Protein AF-A0A9N9S4F7-F1 (afdb_monomer)

Solvent-accessible surface area (backbone atoms only — not comparable to full-atom values): 8818 Å² total; per-residue (Å²): 141,81,70,59,80,83,66,72,80,59,99,54,60,65,66,58,54,54,48,53,49,36,53,53,52,46,52,52,46,52,51,49,47,54,51,46,42,33,76,73,67,50,83,76,63,87,80,75,91,62,97,64,89,68,81,73,73,60,65,69,58,47,54,50,50,54,60,52,43,52,57,54,49,51,22,32,49,28,39,49,48,15,62,74,68,70,36,42,78,32,40,53,58,21,52,55,43,52,63,64,45,50,63,48,59,55,47,60,60,66,72,55,63,91,52,73,90,47,49,70,61,53,51,48,50,52,53,53,47,52,53,50,52,52,52,47,49,52,51,52,48,52,51,32,54,53,51,50,59,78,73,111

Nearest PDB structures (foldseek):
  8jj5-assembly1_A  TM=6.021E-01  e=3.691E-01  Sus scrofa
  8ywa-assembly1_B  TM=5.560E-01  e=7.908E-01  Homo sapiens
  6wvg-assembly1_A  TM=5.728E-01  e=6.454E-01  Aequorea victoria
  8jj5-assembly1_D  TM=5.644E-01  e=8.320E-01  Sus scrofa

InterPro domains:
  IPR054291 Domain of unknown function DUF7027 [PF22954] (16-102)

Radius of gyration: 18.56 Å; Cα contacts (8 Å, |Δi|>4): 91; chains: 1; bounding box: 43×39×55 Å

pLDDT: mean 73.83, std 14.97, range [36.19, 92.0]

Mean predicted aligned error: 9.88 Å

Structure (mmCIF, N/CA/C/O backbone):
data_AF-A0A9N9S4F7-F1
#
_entry.id   AF-A0A9N9S4F7-F1
#
loop_
_atom_site.group_PDB
_atom_site.id
_atom_site.type_symbol
_atom_site.label_atom_id
_atom_site.label_alt_id
_atom_site.label_comp_id
_atom_site.label_asym_id
_atom_site.label_entity_id
_atom_site.label_seq_id
_atom_site.pdbx_PDB_ins_code
_atom_site.Cartn_x
_atom_site.Cartn_y
_atom_site.Cartn_z
_atom_site.occupancy
_atom_site.B_iso_or_equiv
_atom_site.auth_seq_id
_atom_site.auth_comp_id
_atom_site.auth_asym_id
_atom_site.auth_atom_id
_atom_site.pdbx_PDB_model_num
ATOM 1 N N . MET A 1 1 ? -23.372 21.143 15.989 1.00 36.22 1 MET A N 1
ATOM 2 C CA . MET A 1 1 ? -24.241 20.738 14.856 1.00 36.22 1 MET A CA 1
ATOM 3 C C . MET A 1 1 ? -23.376 19.956 13.858 1.00 36.22 1 MET A C 1
ATOM 5 O O . MET A 1 1 ? -23.432 20.194 12.663 1.00 36.22 1 MET A O 1
ATOM 9 N N . ASP A 1 2 ? -22.578 18.999 14.358 1.00 36.19 2 ASP A N 1
ATOM 10 C CA . ASP A 1 2 ? -21.356 18.515 13.677 1.00 36.19 2 ASP A CA 1
ATOM 11 C C . ASP A 1 2 ? -21.377 17.004 13.388 1.00 36.19 2 ASP A C 1
ATOM 13 O O . ASP A 1 2 ? -20.370 16.408 13.020 1.00 36.19 2 ASP A O 1
ATOM 17 N N . ASN A 1 3 ? -22.539 16.364 13.547 1.00 39.72 3 ASN A N 1
ATOM 18 C CA . ASN A 1 3 ? -22.686 14.909 13.424 1.00 39.72 3 ASN A CA 1
ATOM 19 C C . ASN A 1 3 ? -23.250 14.449 12.067 1.00 39.72 3 ASN A C 1
ATOM 21 O O . ASN A 1 3 ? -23.428 13.250 11.868 1.00 39.72 3 ASN A O 1
ATOM 25 N N . LEU A 1 4 ? -23.542 15.360 11.128 1.00 42.56 4 LEU A N 1
ATOM 26 C CA . LEU A 1 4 ? -24.216 14.984 9.877 1.00 42.56 4 LEU A CA 1
ATOM 27 C C . LEU A 1 4 ? -23.274 14.620 8.720 1.00 42.56 4 LEU A C 1
ATOM 29 O O . LEU A 1 4 ? -23.654 13.810 7.881 1.00 42.56 4 LEU A O 1
ATOM 33 N N . ILE A 1 5 ? -22.042 15.139 8.686 1.00 44.56 5 ILE A N 1
ATOM 34 C CA . ILE A 1 5 ? -21.130 14.885 7.554 1.00 44.56 5 ILE A CA 1
ATOM 35 C C . ILE A 1 5 ? -20.546 13.459 7.612 1.00 44.56 5 ILE A C 1
ATOM 37 O O . ILE A 1 5 ? -20.347 12.831 6.579 1.00 44.56 5 ILE A O 1
ATOM 41 N N . VAL A 1 6 ? -20.374 12.891 8.812 1.00 45.41 6 VAL A N 1
ATOM 42 C CA . VAL A 1 6 ? -19.900 11.502 8.996 1.00 45.41 6 VAL A CA 1
ATOM 43 C C . VAL A 1 6 ? -21.026 10.472 8.796 1.00 45.41 6 VAL A C 1
ATOM 45 O O . VAL A 1 6 ? -20.762 9.316 8.483 1.00 45.41 6 VAL A O 1
ATOM 48 N N . SER A 1 7 ? -22.288 10.890 8.938 1.00 40.09 7 SER A N 1
ATOM 49 C CA . SER A 1 7 ? -23.462 10.004 8.902 1.00 40.09 7 SER A CA 1
ATOM 50 C C . SER A 1 7 ? -24.006 9.756 7.486 1.00 40.09 7 SER A C 1
ATOM 52 O O . SER A 1 7 ? -24.646 8.737 7.241 1.00 40.09 7 SER A O 1
ATOM 54 N N . SER A 1 8 ? -23.752 10.656 6.527 1.00 39.53 8 SER A N 1
ATOM 55 C CA . SER A 1 8 ? -24.523 10.667 5.273 1.00 39.53 8 SER A CA 1
ATOM 56 C C . SER A 1 8 ? -23.862 10.014 4.049 1.00 39.53 8 SER A C 1
ATOM 58 O O . SER A 1 8 ? -24.555 9.845 3.049 1.00 39.53 8 SER A O 1
ATOM 60 N N . CYS A 1 9 ? -22.574 9.642 4.073 1.00 44.97 9 CYS A N 1
ATOM 61 C CA . CYS A 1 9 ? -21.876 9.219 2.841 1.00 44.97 9 CYS A CA 1
ATOM 62 C C . CYS A 1 9 ? -21.593 7.716 2.681 1.00 44.97 9 CYS A C 1
ATOM 64 O O . CYS A 1 9 ? -21.130 7.325 1.615 1.00 44.97 9 CYS A O 1
ATOM 66 N N . CYS A 1 10 ? -21.895 6.851 3.655 1.00 45.41 10 CYS A N 1
ATOM 67 C CA . CYS A 1 10 ? -21.619 5.415 3.515 1.00 45.41 10 CYS A CA 1
ATOM 68 C C . CYS A 1 10 ? -22.769 4.547 4.040 1.00 45.41 10 CYS A C 1
ATOM 70 O O . CYS A 1 10 ? -22.754 4.105 5.183 1.00 45.41 10 CYS A O 1
ATOM 72 N N . CYS A 1 11 ? -23.717 4.196 3.166 1.00 46.66 11 CYS A N 1
ATOM 73 C CA . CYS A 1 11 ? -24.672 3.100 3.397 1.00 46.66 11 CYS A CA 1
ATOM 74 C C . CYS A 1 11 ? -23.999 1.709 3.476 1.00 46.66 11 CYS A C 1
ATOM 76 O O . CYS A 1 11 ? -24.676 0.700 3.654 1.00 46.66 11 CYS A O 1
ATOM 78 N N . PHE A 1 12 ? -22.670 1.638 3.345 1.00 55.12 12 PHE A N 1
ATOM 79 C CA . PHE A 1 12 ? -21.873 0.436 3.552 1.00 55.12 12 PHE A CA 1
ATOM 80 C C . PHE A 1 12 ? -21.234 0.445 4.940 1.00 55.12 12 PHE A C 1
ATOM 82 O O . PHE A 1 12 ? -20.676 1.450 5.377 1.00 55.12 12 PHE A O 1
ATOM 89 N N . ASN A 1 13 ? -21.260 -0.706 5.615 1.00 75.19 13 ASN A N 1
ATOM 90 C CA . ASN A 1 13 ? -20.557 -0.909 6.877 1.00 75.19 13 ASN A CA 1
ATOM 91 C C . ASN A 1 13 ? -19.068 -0.568 6.689 1.00 75.19 13 ASN A C 1
ATOM 93 O O . ASN A 1 13 ? -18.339 -1.309 6.028 1.00 75.19 13 ASN A O 1
ATOM 97 N N . LEU A 1 14 ? -18.618 0.552 7.267 1.00 74.12 14 LEU A N 1
ATOM 98 C CA . LEU A 1 14 ? -17.263 1.086 7.083 1.00 74.12 14 LEU A CA 1
ATOM 99 C C . LEU A 1 14 ? -16.185 0.041 7.410 1.00 74.12 14 LEU A C 1
ATOM 101 O O . LEU A 1 14 ? -15.152 -0.035 6.748 1.00 74.12 14 LEU A O 1
ATOM 105 N N . ARG A 1 15 ? -16.463 -0.832 8.389 1.00 78.31 15 ARG A N 1
ATOM 106 C CA . ARG A 1 15 ? -15.588 -1.952 8.757 1.00 78.31 15 ARG A CA 1
ATOM 107 C C . ARG A 1 15 ? -15.469 -2.980 7.638 1.00 78.31 15 ARG A C 1
ATOM 109 O O . ARG A 1 15 ? -14.384 -3.503 7.412 1.00 78.31 15 ARG A O 1
ATOM 116 N N . GLN A 1 16 ? -16.566 -3.287 6.949 1.00 81.19 16 GLN A N 1
ATOM 117 C CA . GLN A 1 16 ? -16.565 -4.214 5.819 1.00 81.19 16 GLN A CA 1
ATOM 118 C C . GLN A 1 16 ? -15.841 -3.609 4.613 1.00 81.19 16 GLN A C 1
ATOM 120 O O . GLN A 1 16 ? -15.026 -4.298 4.007 1.00 81.19 16 GLN A O 1
ATOM 125 N N . GLY A 1 17 ? -16.053 -2.319 4.332 1.00 79.25 17 GLY A N 1
ATOM 126 C CA . GLY A 1 17 ? -15.308 -1.597 3.295 1.00 79.25 17 GLY A CA 1
ATOM 127 C C . GLY A 1 17 ? -13.798 -1.629 3.542 1.00 79.25 17 GLY A C 1
ATOM 128 O O . GLY A 1 17 ? -13.035 -2.031 2.668 1.00 79.25 17 GLY A O 1
ATOM 129 N N . CYS A 1 18 ? -13.364 -1.329 4.769 1.00 81.44 18 CYS A N 1
ATOM 130 C CA . CYS A 1 18 ? -11.944 -1.370 5.117 1.00 81.44 18 CYS A CA 1
ATOM 131 C C . CYS A 1 18 ? -11.344 -2.788 5.041 1.00 81.44 18 CYS A C 1
ATOM 133 O O . CYS A 1 18 ? -10.183 -2.931 4.671 1.00 81.44 18 CYS A O 1
ATOM 135 N N . LYS A 1 19 ? -12.119 -3.844 5.342 1.00 83.06 19 LYS A N 1
ATOM 136 C CA . LYS A 1 19 ? -11.673 -5.239 5.156 1.00 83.06 19 LYS A CA 1
ATOM 137 C C . LYS A 1 19 ? -11.455 -5.581 3.686 1.00 83.06 19 LYS A C 1
ATOM 139 O O . LYS A 1 19 ? -10.429 -6.166 3.361 1.00 83.06 19 LYS A O 1
ATOM 144 N N . ILE A 1 20 ? -12.412 -5.236 2.823 1.00 84.25 20 ILE A N 1
ATOM 145 C CA . ILE A 1 20 ? -12.313 -5.496 1.380 1.00 84.25 20 ILE A CA 1
ATOM 146 C C . ILE A 1 20 ? -11.071 -4.803 0.828 1.00 84.25 20 ILE A C 1
ATOM 148 O O . ILE A 1 20 ? -10.279 -5.435 0.138 1.00 84.25 20 ILE A O 1
ATOM 152 N N . ILE A 1 21 ? -10.862 -3.542 1.199 1.00 82.06 21 ILE A N 1
ATOM 153 C CA . ILE A 1 21 ? -9.724 -2.767 0.710 1.00 82.06 21 ILE A CA 1
ATOM 154 C C . ILE A 1 21 ? -8.406 -3.364 1.198 1.00 82.06 21 ILE A C 1
ATOM 156 O O . ILE A 1 21 ? -7.525 -3.581 0.380 1.00 82.06 21 ILE A O 1
ATOM 160 N N . ALA A 1 22 ? -8.294 -3.749 2.473 1.00 84.69 22 ALA A N 1
ATOM 161 C CA . ALA A 1 22 ? -7.093 -4.423 2.966 1.00 84.69 22 ALA A CA 1
ATOM 162 C C . ALA A 1 22 ? -6.763 -5.703 2.174 1.00 84.69 22 ALA A C 1
ATOM 164 O O . ALA A 1 22 ? -5.601 -5.956 1.871 1.00 84.69 22 ALA A O 1
ATOM 165 N N . VAL A 1 23 ? -7.775 -6.502 1.817 1.00 86.62 23 VAL A N 1
ATOM 166 C CA . VAL A 1 23 ? -7.584 -7.722 1.015 1.00 86.62 23 VAL A CA 1
ATOM 167 C C . VAL A 1 23 ? -7.156 -7.387 -0.412 1.00 86.62 23 VAL A C 1
ATOM 169 O O . VAL A 1 23 ? -6.213 -7.992 -0.914 1.00 86.62 23 VAL A O 1
ATOM 172 N N . VAL A 1 24 ? -7.809 -6.417 -1.057 1.00 83.88 24 VAL A N 1
ATOM 173 C CA . VAL A 1 24 ? -7.450 -5.972 -2.412 1.00 83.88 24 VAL A CA 1
ATOM 174 C C . VAL A 1 24 ? -6.021 -5.434 -2.441 1.00 83.88 24 VAL A C 1
ATOM 176 O O . VAL A 1 24 ? -5.254 -5.824 -3.314 1.00 83.88 24 VAL A O 1
ATOM 179 N N . THR A 1 25 ? -5.631 -4.610 -1.468 1.00 82.88 25 THR A N 1
ATOM 180 C CA . THR A 1 25 ? -4.267 -4.081 -1.374 1.00 82.88 25 THR A CA 1
ATOM 181 C C . THR A 1 25 ? -3.246 -5.202 -1.194 1.00 82.88 25 THR A C 1
ATOM 183 O O . THR A 1 25 ? -2.253 -5.211 -1.909 1.00 82.88 25 THR A O 1
ATOM 186 N N . ILE A 1 26 ? -3.506 -6.193 -0.330 1.00 87.56 26 ILE A N 1
ATOM 187 C CA . ILE A 1 26 ? -2.619 -7.362 -0.186 1.00 87.56 26 ILE A CA 1
ATOM 188 C C . ILE A 1 26 ? -2.459 -8.098 -1.521 1.00 87.56 26 ILE A C 1
ATOM 190 O O . ILE A 1 26 ? -1.337 -8.429 -1.893 1.00 87.56 26 ILE A O 1
ATOM 194 N N . LEU A 1 27 ? -3.553 -8.345 -2.249 1.00 87.12 27 LEU A N 1
ATOM 195 C CA . LEU A 1 27 ? -3.496 -9.026 -3.546 1.00 87.12 27 LEU A CA 1
ATOM 196 C C . LEU A 1 27 ? -2.689 -8.232 -4.578 1.00 87.12 27 LEU A C 1
ATOM 198 O O . LEU A 1 27 ? -1.850 -8.817 -5.260 1.00 87.12 27 LEU A O 1
ATOM 202 N N . MET A 1 28 ? -2.896 -6.915 -4.653 1.00 83.00 28 MET A N 1
ATOM 203 C CA . MET A 1 28 ? -2.121 -6.039 -5.536 1.00 83.00 28 MET A CA 1
ATOM 204 C C . MET A 1 28 ? -0.636 -6.045 -5.171 1.00 83.00 28 MET A C 1
ATOM 206 O O . MET A 1 28 ? 0.207 -6.163 -6.050 1.00 83.00 28 MET A O 1
ATOM 210 N N . THR A 1 29 ? -0.299 -6.004 -3.879 1.00 85.19 29 THR A N 1
ATOM 211 C CA . THR A 1 29 ? 1.098 -6.074 -3.433 1.00 85.19 29 THR A CA 1
ATOM 212 C C . THR A 1 29 ? 1.737 -7.429 -3.740 1.00 85.19 29 THR A C 1
ATOM 214 O O . THR A 1 29 ? 2.897 -7.478 -4.126 1.00 85.19 29 THR A O 1
ATOM 217 N N . VAL A 1 30 ? 1.004 -8.541 -3.621 1.00 87.62 30 VAL A N 1
ATOM 218 C CA . VAL A 1 30 ? 1.517 -9.863 -4.026 1.00 87.62 30 VAL A CA 1
ATOM 219 C C . VAL A 1 30 ? 1.789 -9.904 -5.527 1.00 87.62 30 VAL A C 1
ATOM 221 O O . VAL A 1 30 ? 2.831 -10.409 -5.936 1.00 87.62 30 VAL A O 1
ATOM 224 N N . PHE A 1 31 ? 0.881 -9.364 -6.341 1.00 84.62 31 PHE A N 1
ATOM 225 C CA . PHE A 1 31 ? 1.085 -9.263 -7.783 1.00 84.62 31 PHE A CA 1
ATOM 226 C C . PHE A 1 31 ? 2.332 -8.433 -8.122 1.00 84.62 31 PHE A C 1
ATOM 228 O O . PHE A 1 31 ? 3.156 -8.873 -8.919 1.00 84.62 31 PHE A O 1
ATOM 235 N N . ASP A 1 32 ? 2.515 -7.296 -7.455 1.00 83.50 32 ASP A N 1
ATOM 236 C CA . ASP A 1 32 ? 3.671 -6.418 -7.643 1.00 83.50 32 ASP A CA 1
ATOM 237 C C . ASP A 1 32 ? 5.003 -7.086 -7.246 1.00 83.50 32 ASP A C 1
ATOM 239 O O . ASP A 1 32 ? 6.005 -6.976 -7.955 1.00 83.50 32 ASP A O 1
ATOM 243 N N . ILE A 1 33 ? 5.009 -7.887 -6.172 1.00 86.69 33 ILE A N 1
ATOM 244 C CA . ILE A 1 33 ? 6.162 -8.727 -5.803 1.00 86.69 33 ILE A CA 1
ATOM 245 C C . ILE A 1 33 ? 6.477 -9.729 -6.917 1.00 86.69 33 ILE A C 1
ATOM 247 O O . ILE A 1 33 ? 7.635 -9.858 -7.306 1.00 86.69 33 ILE A O 1
ATOM 251 N N . LEU A 1 34 ? 5.471 -10.452 -7.420 1.00 85.69 34 LEU A N 1
ATOM 252 C CA . LEU A 1 34 ? 5.671 -11.455 -8.471 1.00 85.69 34 LEU A CA 1
ATOM 253 C C . LEU A 1 34 ? 6.223 -10.818 -9.749 1.00 85.69 34 LEU A C 1
ATOM 255 O O . LEU A 1 34 ? 7.175 -11.346 -10.318 1.00 85.69 34 LEU A O 1
ATOM 259 N N . TRP A 1 35 ? 5.679 -9.668 -10.149 1.00 82.81 35 TRP A N 1
ATOM 260 C CA . TRP A 1 35 ? 6.159 -8.911 -11.302 1.00 82.81 35 TRP A CA 1
ATOM 261 C C . TRP A 1 35 ? 7.596 -8.410 -11.106 1.00 82.81 35 TRP A C 1
ATOM 263 O O . TRP A 1 35 ? 8.448 -8.615 -11.967 1.00 82.81 35 TRP A O 1
ATOM 273 N N . SER A 1 36 ? 7.901 -7.847 -9.934 1.00 83.00 36 SER A N 1
ATOM 274 C CA . SER A 1 36 ? 9.247 -7.378 -9.587 1.00 83.00 36 SER A CA 1
ATOM 275 C C . SER A 1 36 ? 10.286 -8.507 -9.583 1.00 83.00 36 SER A C 1
ATOM 277 O O . SER A 1 36 ? 11.437 -8.301 -9.969 1.00 83.00 36 SER A O 1
ATOM 279 N N . ILE A 1 37 ? 9.915 -9.711 -9.138 1.00 84.75 37 ILE A N 1
ATOM 280 C CA . ILE A 1 37 ? 10.824 -10.863 -9.150 1.00 84.75 37 ILE A CA 1
ATOM 281 C C . ILE A 1 37 ? 11.066 -11.365 -10.584 1.00 84.75 37 ILE A C 1
ATOM 283 O O . ILE A 1 37 ? 12.206 -11.697 -10.919 1.00 84.75 37 ILE A O 1
ATOM 287 N N . ASP A 1 38 ? 10.034 -11.365 -11.429 1.00 80.69 38 ASP A N 1
ATOM 288 C CA . ASP A 1 38 ? 10.139 -11.740 -12.843 1.00 80.69 38 ASP A CA 1
ATOM 289 C C . ASP A 1 38 ? 11.068 -10.782 -13.619 1.00 80.69 38 ASP A C 1
ATOM 291 O O . ASP A 1 38 ? 11.992 -11.225 -14.304 1.00 80.69 38 ASP A O 1
ATOM 295 N N . GLU A 1 39 ? 10.939 -9.469 -13.389 1.00 76.69 39 GLU A N 1
ATOM 296 C CA . GLU A 1 39 ? 11.831 -8.417 -13.921 1.00 76.69 39 GLU A CA 1
ATOM 297 C C . GLU A 1 39 ? 13.300 -8.584 -13.484 1.00 76.69 39 GLU A C 1
ATOM 299 O O . GLU A 1 39 ? 14.238 -8.302 -14.236 1.00 76.69 39 GLU A O 1
ATOM 304 N N . LEU A 1 40 ? 13.543 -9.116 -12.282 1.00 79.62 40 LEU A N 1
ATOM 305 C CA . LEU A 1 40 ? 14.898 -9.443 -11.822 1.00 79.62 40 LEU A CA 1
ATOM 306 C C . LEU A 1 40 ? 15.510 -10.662 -12.537 1.00 79.62 40 LEU A C 1
ATOM 308 O O . LEU A 1 40 ? 16.699 -10.940 -12.343 1.00 79.62 40 LEU A O 1
ATOM 312 N N . GLY A 1 41 ? 14.745 -11.355 -13.384 1.00 72.69 41 GLY A N 1
ATOM 313 C CA . GLY A 1 41 ? 15.185 -12.508 -14.166 1.00 72.69 41 GLY A CA 1
ATOM 314 C C . GLY A 1 41 ? 15.058 -13.842 -13.433 1.00 72.69 41 GLY A C 1
ATOM 315 O O . GLY A 1 41 ? 15.620 -14.839 -13.885 1.00 72.69 41 GLY A O 1
ATOM 316 N N . PHE A 1 42 ? 14.341 -13.877 -12.310 1.00 71.06 42 PHE A N 1
ATOM 317 C CA . PHE A 1 42 ? 13.884 -15.125 -11.714 1.00 71.06 42 PHE A CA 1
ATOM 318 C C . PHE A 1 42 ? 12.592 -15.492 -12.441 1.00 71.06 42 PHE A C 1
ATOM 320 O O . PHE A 1 42 ? 11.550 -14.923 -12.156 1.00 71.06 42 PHE A O 1
ATOM 327 N N . GLU A 1 43 ? 12.676 -16.375 -13.430 1.00 63.00 43 GLU A N 1
ATOM 328 C CA . GLU A 1 43 ? 11.554 -16.771 -14.290 1.00 63.00 43 GLU A CA 1
ATOM 329 C C . GLU A 1 43 ? 10.418 -17.400 -13.461 1.00 63.00 43 GLU A C 1
ATOM 331 O O . GLU A 1 43 ? 10.420 -18.603 -13.192 1.00 63.00 43 GLU A O 1
ATOM 336 N N . ILE A 1 44 ? 9.466 -16.585 -13.005 1.00 62.25 44 ILE A N 1
ATOM 337 C CA . ILE A 1 44 ? 8.317 -17.035 -12.205 1.00 62.25 44 ILE A CA 1
ATOM 338 C C . ILE A 1 44 ? 7.061 -17.078 -13.069 1.00 62.25 44 ILE A C 1
ATOM 340 O O . ILE A 1 44 ? 6.207 -17.946 -12.868 1.00 62.25 44 ILE A O 1
ATOM 344 N N . LEU A 1 45 ? 6.943 -16.164 -14.031 1.00 60.09 45 LEU A N 1
ATOM 345 C CA . LEU A 1 45 ? 5.818 -16.105 -14.949 1.00 60.09 45 LEU A CA 1
ATOM 346 C C . LEU A 1 45 ? 6.192 -16.762 -16.287 1.00 60.09 45 LEU A C 1
ATOM 348 O O . LEU A 1 45 ? 7.353 -16.729 -16.701 1.00 60.09 45 LEU A O 1
ATOM 352 N N . PRO A 1 46 ? 5.233 -17.405 -16.979 1.00 55.09 46 PRO A N 1
ATOM 353 C CA . PRO A 1 46 ? 5.488 -17.937 -18.309 1.00 55.09 46 PRO A CA 1
ATOM 354 C C . PRO A 1 46 ? 5.891 -16.786 -19.236 1.00 55.09 46 PRO A C 1
ATOM 356 O O . PRO A 1 46 ? 5.113 -15.856 -19.447 1.00 55.09 46 PRO A O 1
ATOM 359 N N . LYS A 1 47 ? 7.109 -16.855 -19.785 1.00 54.56 47 LYS A N 1
ATOM 360 C CA . LYS A 1 47 ? 7.587 -15.905 -20.790 1.00 54.56 47 LYS A CA 1
ATOM 361 C C . LYS A 1 47 ? 6.712 -16.024 -22.032 1.00 54.56 47 LYS A C 1
ATOM 363 O O . LYS A 1 47 ? 6.768 -17.026 -22.740 1.00 54.56 47 LYS A O 1
ATOM 368 N N . PHE A 1 48 ? 5.905 -15.004 -22.289 1.00 53.69 48 PHE A N 1
ATOM 369 C CA . PHE A 1 48 ? 5.391 -14.772 -23.628 1.00 53.69 48 PHE A CA 1
ATOM 370 C C . PHE A 1 48 ? 6.555 -14.173 -24.419 1.00 53.69 48 PHE A C 1
ATOM 372 O O . PHE A 1 48 ? 7.007 -13.078 -24.098 1.00 53.69 48 PHE A O 1
ATOM 379 N N . GLU A 1 49 ? 7.117 -14.946 -25.353 1.00 45.78 49 GLU A N 1
ATOM 380 C CA . GLU A 1 49 ? 8.126 -14.464 -26.301 1.00 45.78 49 GLU A CA 1
ATOM 381 C C . GLU A 1 49 ? 7.543 -13.274 -27.067 1.00 45.78 49 GLU A C 1
ATOM 383 O O . GLU A 1 49 ? 6.720 -13.445 -27.963 1.00 45.78 49 GLU A O 1
ATOM 388 N N . ASP A 1 50 ? 7.952 -12.071 -26.684 1.00 49.16 50 ASP A N 1
ATOM 389 C CA . ASP A 1 50 ? 7.826 -10.885 -27.514 1.00 49.16 50 ASP A CA 1
ATOM 390 C C . ASP A 1 50 ? 9.181 -10.173 -27.455 1.00 49.16 50 ASP A C 1
ATOM 392 O O . ASP A 1 50 ? 9.575 -9.621 -26.425 1.00 49.16 50 ASP A O 1
ATOM 396 N N . ASP A 1 51 ? 9.924 -10.260 -28.561 1.00 44.97 51 ASP A N 1
ATOM 397 C CA . ASP A 1 51 ? 11.281 -9.736 -28.779 1.00 44.97 51 ASP A CA 1
ATOM 398 C C . ASP A 1 51 ? 11.316 -8.197 -28.873 1.00 44.97 51 ASP A C 1
ATOM 400 O O . ASP A 1 51 ? 12.064 -7.613 -29.659 1.00 44.97 51 ASP A O 1
ATOM 404 N N . ASN A 1 52 ? 10.502 -7.503 -28.081 1.00 48.53 52 ASN A N 1
ATOM 405 C CA . ASN A 1 52 ? 10.664 -6.073 -27.890 1.00 48.53 52 ASN A CA 1
ATOM 406 C C . ASN A 1 52 ? 11.592 -5.866 -26.700 1.00 48.53 52 ASN A C 1
ATOM 408 O O . ASN A 1 52 ? 11.303 -6.318 -25.594 1.00 48.53 52 ASN A O 1
ATOM 412 N N . GLU A 1 53 ? 12.714 -5.186 -26.946 1.00 47.03 53 GLU A N 1
ATOM 413 C CA . GLU A 1 53 ? 13.623 -4.645 -25.935 1.00 47.03 53 GLU A CA 1
ATOM 414 C C . GLU A 1 53 ? 12.854 -3.677 -25.020 1.00 47.03 53 GLU A C 1
ATOM 416 O O . GLU A 1 53 ? 12.945 -2.457 -25.139 1.00 47.03 53 GLU A O 1
ATOM 421 N N . LEU A 1 54 ? 12.037 -4.230 -24.124 1.00 48.22 54 LEU A N 1
ATOM 422 C CA . LEU A 1 54 ? 11.331 -3.490 -23.102 1.00 48.22 54 LEU A CA 1
ATOM 423 C C . LEU A 1 54 ? 12.385 -3.018 -22.107 1.00 48.22 54 LEU A C 1
ATOM 425 O O . LEU A 1 54 ? 13.187 -3.799 -21.585 1.00 48.22 54 LEU A O 1
ATOM 429 N N . THR A 1 55 ? 12.415 -1.710 -21.920 1.00 53.75 55 THR A N 1
ATOM 430 C CA . THR A 1 55 ? 13.311 -0.947 -21.065 1.00 53.75 55 THR A CA 1
ATOM 431 C C . THR A 1 55 ? 13.417 -1.610 -19.690 1.00 53.75 55 THR A C 1
ATOM 433 O O . THR A 1 55 ? 12.549 -1.448 -18.840 1.00 53.75 55 THR A O 1
ATOM 436 N N . ARG A 1 56 ? 14.486 -2.387 -19.458 1.00 63.00 56 ARG A N 1
ATOM 437 C CA . ARG A 1 56 ? 14.738 -3.007 -18.149 1.00 63.00 56 ARG A CA 1
ATOM 438 C C . ARG A 1 56 ? 14.867 -1.906 -17.108 1.00 63.00 56 ARG A C 1
ATOM 440 O O . ARG A 1 56 ? 15.795 -1.093 -17.193 1.00 63.00 56 ARG A O 1
ATOM 447 N N . TYR A 1 57 ? 13.984 -1.905 -16.111 1.00 64.50 57 TYR A N 1
ATOM 448 C CA . TYR A 1 57 ? 14.119 -1.006 -14.973 1.00 64.50 57 TYR A CA 1
ATOM 449 C C . TYR A 1 57 ? 15.519 -1.142 -14.372 1.00 64.50 57 TYR A C 1
ATOM 451 O O . TYR A 1 57 ? 16.090 -2.242 -14.311 1.00 64.50 57 TYR A O 1
ATOM 459 N N . PRO A 1 58 ? 16.112 -0.040 -13.888 1.00 74.94 58 PRO A N 1
ATOM 460 C CA . PRO A 1 58 ? 17.380 -0.158 -13.208 1.00 74.94 58 PRO A CA 1
ATOM 461 C C . PRO A 1 58 ? 17.171 -1.021 -11.957 1.00 74.94 58 PRO A C 1
ATOM 463 O O . PRO A 1 58 ? 16.302 -0.742 -11.135 1.00 74.94 58 PRO A O 1
ATOM 466 N N . LYS A 1 59 ? 17.980 -2.076 -11.800 1.00 79.00 59 LYS A N 1
ATOM 467 C CA . LYS A 1 59 ? 17.796 -3.103 -10.753 1.00 79.00 59 LYS A CA 1
ATOM 468 C C . LYS A 1 59 ? 17.599 -2.533 -9.346 1.00 79.00 59 LYS A C 1
ATOM 470 O O . LYS A 1 59 ? 16.845 -3.092 -8.559 1.00 79.00 59 LYS A O 1
ATOM 475 N N . TRP A 1 60 ? 18.258 -1.415 -9.030 1.00 80.56 60 TRP A N 1
ATOM 476 C CA . TRP A 1 60 ? 18.119 -0.746 -7.734 1.00 80.56 60 TRP A CA 1
ATOM 477 C C . TRP A 1 60 ? 16.686 -0.267 -7.458 1.00 80.56 60 TRP A C 1
ATOM 479 O O . TRP A 1 60 ? 16.256 -0.317 -6.310 1.00 80.56 60 TRP A O 1
ATOM 489 N N . LEU A 1 61 ? 15.942 0.140 -8.491 1.00 78.81 61 LEU A N 1
ATOM 490 C CA . LEU A 1 61 ? 14.552 0.575 -8.382 1.00 78.81 61 LEU A CA 1
ATOM 491 C C . LEU A 1 61 ? 13.630 -0.615 -8.089 1.00 78.81 61 LEU A C 1
ATOM 493 O O . LEU A 1 61 ? 12.777 -0.512 -7.215 1.00 78.81 61 LEU A O 1
ATOM 497 N N . ILE A 1 62 ? 13.867 -1.762 -8.735 1.00 81.12 62 ILE A N 1
ATOM 498 C CA . ILE A 1 62 ? 13.116 -3.001 -8.478 1.00 81.12 62 ILE A CA 1
ATOM 499 C C . ILE A 1 62 ? 13.368 -3.504 -7.048 1.00 81.12 62 ILE A C 1
ATOM 501 O O . ILE A 1 62 ? 12.433 -3.846 -6.326 1.00 81.12 62 ILE A O 1
ATOM 505 N N . TYR A 1 63 ? 14.626 -3.494 -6.587 1.00 83.88 63 TYR A N 1
ATOM 506 C CA . TYR A 1 63 ? 14.945 -3.839 -5.197 1.00 83.88 63 TYR A CA 1
ATOM 507 C C . TYR A 1 63 ? 14.279 -2.891 -4.199 1.00 83.88 63 TYR A C 1
ATOM 509 O O . TYR A 1 63 ? 13.807 -3.333 -3.153 1.00 83.88 63 TYR A O 1
ATOM 517 N N . PHE A 1 64 ? 14.233 -1.597 -4.511 1.00 84.88 64 PHE A N 1
ATOM 518 C CA . PHE A 1 64 ? 13.571 -0.613 -3.667 1.0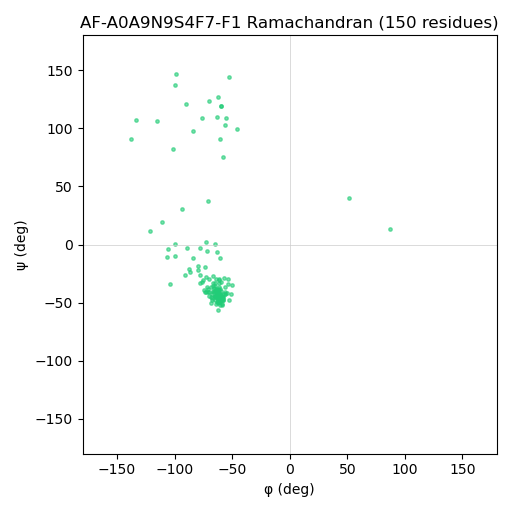0 84.88 64 PHE A CA 1
ATOM 519 C C . PHE A 1 64 ? 12.052 -0.836 -3.619 1.00 84.88 64 PHE A C 1
ATOM 521 O O . PHE A 1 64 ? 11.485 -0.789 -2.529 1.00 84.88 64 PHE A O 1
ATOM 528 N N . ASN A 1 65 ? 11.424 -1.184 -4.749 1.00 84.94 65 ASN A N 1
ATOM 529 C CA . ASN A 1 65 ? 10.011 -1.563 -4.798 1.00 84.94 65 ASN A CA 1
ATOM 530 C C . ASN A 1 65 ? 9.726 -2.770 -3.899 1.00 84.94 65 ASN A C 1
ATOM 532 O O . ASN A 1 65 ? 8.904 -2.693 -2.987 1.00 84.94 65 ASN A O 1
ATOM 536 N N . LEU A 1 66 ? 10.508 -3.846 -4.046 1.00 87.19 66 LEU A N 1
ATOM 537 C CA . LEU A 1 66 ? 10.406 -5.036 -3.196 1.00 87.19 66 LEU A CA 1
ATOM 538 C C . LEU A 1 66 ? 10.527 -4.705 -1.703 1.00 87.19 66 LEU A C 1
ATOM 540 O O . LEU A 1 66 ? 9.756 -5.225 -0.898 1.00 87.19 66 LEU A O 1
ATOM 544 N N . ILE A 1 67 ? 11.445 -3.817 -1.313 1.00 90.12 67 ILE A N 1
ATOM 545 C CA . ILE A 1 67 ? 11.574 -3.378 0.085 1.00 90.12 67 ILE A CA 1
ATOM 546 C C . ILE A 1 67 ? 10.300 -2.672 0.570 1.00 90.12 67 ILE A C 1
ATOM 548 O O . ILE A 1 67 ? 9.900 -2.875 1.718 1.00 90.12 67 ILE A O 1
ATOM 552 N N . LEU A 1 68 ? 9.647 -1.877 -0.278 1.00 87.56 68 LEU A N 1
ATOM 553 C CA . LEU A 1 68 ? 8.443 -1.116 0.066 1.00 87.56 68 LEU A CA 1
ATOM 554 C C . LEU A 1 68 ? 7.150 -1.942 0.056 1.00 87.56 68 LEU A C 1
ATOM 556 O O . LEU A 1 68 ? 6.194 -1.598 0.759 1.00 87.56 68 LEU A O 1
ATOM 560 N N . THR A 1 69 ? 7.142 -3.104 -0.593 1.00 88.94 69 THR A N 1
ATOM 561 C CA . THR A 1 69 ? 6.026 -4.056 -0.464 1.00 88.94 69 THR A CA 1
ATOM 562 C C . THR A 1 69 ? 5.844 -4.564 0.975 1.00 88.94 69 THR A C 1
ATOM 564 O O . THR A 1 69 ? 4.718 -4.789 1.427 1.00 88.94 69 THR A O 1
ATOM 567 N N . VAL A 1 70 ? 6.927 -4.663 1.756 1.00 90.00 70 VAL A N 1
ATOM 568 C CA . VAL A 1 70 ? 6.894 -5.114 3.158 1.00 90.00 70 VAL A CA 1
ATOM 569 C C . VAL A 1 70 ? 6.069 -4.174 4.055 1.00 90.00 70 VAL A C 1
ATOM 571 O O . VAL A 1 70 ? 5.119 -4.647 4.689 1.00 90.00 70 VAL A O 1
ATOM 574 N N . PRO A 1 71 ? 6.356 -2.857 4.138 1.00 91.00 71 PRO A N 1
ATOM 575 C CA . PRO A 1 71 ? 5.527 -1.926 4.897 1.00 91.00 71 PRO A CA 1
ATOM 576 C C . PRO A 1 71 ? 4.091 -1.831 4.364 1.00 91.00 71 PRO A C 1
ATOM 578 O O . PRO A 1 71 ? 3.179 -1.635 5.171 1.00 91.00 71 PRO A O 1
ATOM 581 N N . SER A 1 72 ? 3.857 -2.038 3.062 1.00 87.50 72 SER A N 1
ATOM 582 C CA . SER A 1 72 ? 2.498 -2.105 2.504 1.00 87.50 72 SER A CA 1
ATOM 583 C C . SER A 1 72 ? 1.697 -3.275 3.095 1.00 87.50 72 SER A C 1
ATOM 585 O O . SER A 1 72 ? 0.623 -3.067 3.675 1.00 87.50 72 SER A O 1
ATOM 587 N N . ILE A 1 73 ? 2.258 -4.490 3.091 1.00 90.69 73 ILE A N 1
ATOM 588 C CA . ILE A 1 73 ? 1.632 -5.677 3.701 1.00 90.69 73 ILE A CA 1
ATOM 589 C C . ILE A 1 73 ? 1.422 -5.476 5.207 1.00 90.69 73 ILE A C 1
ATOM 591 O O . ILE A 1 73 ? 0.343 -5.767 5.734 1.00 90.69 73 ILE A O 1
ATOM 595 N N . LEU A 1 74 ? 2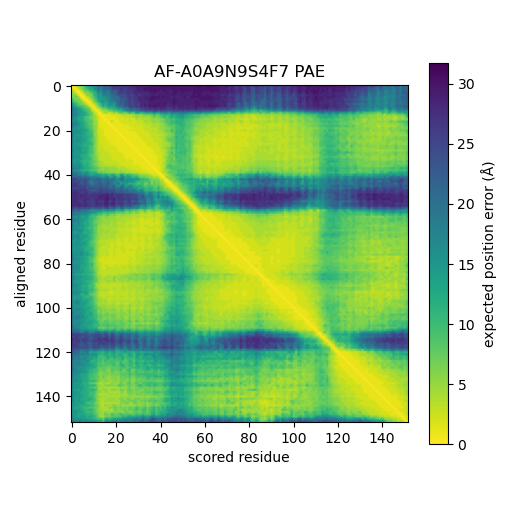.424 -4.937 5.910 1.00 92.00 74 LEU A N 1
ATOM 596 C CA . LEU A 1 74 ? 2.327 -4.654 7.346 1.00 92.00 74 LEU A CA 1
ATOM 597 C C . LEU A 1 74 ? 1.200 -3.667 7.658 1.00 92.00 74 LEU A C 1
ATOM 599 O O . LEU A 1 74 ? 0.440 -3.885 8.604 1.00 92.00 74 LEU A O 1
ATOM 603 N N . SER A 1 75 ? 1.049 -2.614 6.851 1.00 90.81 75 SER A N 1
ATOM 604 C CA . SER A 1 75 ? -0.037 -1.647 7.007 1.00 90.81 75 SER A CA 1
ATOM 605 C C . SER A 1 75 ? -1.404 -2.335 6.899 1.00 90.81 75 SER A C 1
ATOM 607 O O . SER A 1 75 ? -2.253 -2.155 7.776 1.00 90.81 75 SER A O 1
ATOM 609 N N . CYS A 1 76 ? -1.591 -3.211 5.908 1.00 90.44 76 CYS A N 1
ATOM 610 C CA . CYS A 1 76 ? -2.826 -3.972 5.732 1.00 90.44 76 CYS A CA 1
ATOM 611 C C . CYS A 1 76 ? -3.099 -4.896 6.926 1.00 90.44 76 CYS A C 1
ATOM 613 O O . CYS A 1 76 ? -4.235 -4.989 7.397 1.00 90.44 76 CYS A O 1
ATOM 615 N N . GLY A 1 77 ? -2.055 -5.522 7.478 1.00 91.00 77 GLY A N 1
ATOM 616 C CA . GLY A 1 77 ? -2.140 -6.304 8.711 1.00 91.00 77 GLY A CA 1
ATOM 617 C C . GLY A 1 77 ? -2.637 -5.475 9.899 1.00 91.00 77 GLY A C 1
ATOM 618 O O . GLY A 1 77 ? -3.565 -5.888 10.597 1.00 91.00 77 GLY A O 1
ATOM 619 N N . PHE A 1 78 ? -2.089 -4.273 10.099 1.00 92.00 78 PHE A N 1
ATOM 620 C CA . PHE A 1 78 ? -2.539 -3.355 11.148 1.00 92.00 78 PHE A CA 1
ATOM 621 C C . PHE A 1 78 ? -4.007 -2.947 10.981 1.00 92.00 78 PHE A C 1
ATOM 623 O O . PHE A 1 78 ? -4.762 -2.966 11.957 1.00 92.00 78 PHE A O 1
ATOM 630 N N . LEU A 1 79 ? -4.439 -2.660 9.753 1.00 89.38 79 LEU A N 1
ATOM 631 C CA . LEU A 1 79 ? -5.832 -2.350 9.443 1.00 89.38 79 LEU A CA 1
ATOM 632 C C . LEU A 1 79 ? -6.764 -3.525 9.783 1.00 89.38 79 LEU A C 1
ATOM 634 O O . LEU A 1 79 ? -7.746 -3.350 10.508 1.00 89.38 79 LEU A O 1
ATOM 638 N N . LEU A 1 80 ? -6.432 -4.738 9.332 1.00 91.62 80 LEU A N 1
ATOM 639 C CA . LEU A 1 80 ? -7.223 -5.944 9.596 1.00 91.62 80 LEU A CA 1
ATOM 640 C C . LEU A 1 80 ? -7.303 -6.272 11.089 1.00 91.62 80 LEU A C 1
ATOM 642 O O . LEU A 1 80 ? -8.388 -6.587 11.589 1.00 91.62 80 LEU A O 1
ATOM 646 N N . ILE A 1 81 ? -6.188 -6.165 11.817 1.00 91.81 81 ILE A N 1
ATOM 647 C CA . ILE A 1 81 ? -6.146 -6.371 13.269 1.00 91.81 81 ILE A CA 1
ATOM 648 C C . ILE A 1 81 ? -6.975 -5.300 13.977 1.00 91.81 81 ILE A C 1
ATOM 650 O O . ILE A 1 81 ? -7.765 -5.632 14.864 1.00 91.81 81 ILE A O 1
ATOM 654 N N . GLY A 1 82 ? -6.848 -4.031 13.584 1.00 87.00 82 GLY A N 1
ATOM 655 C CA . GLY A 1 82 ? -7.604 -2.919 14.160 1.00 87.00 82 GLY A CA 1
ATOM 656 C C . GLY A 1 82 ? -9.109 -3.110 14.031 1.00 87.00 82 GLY A C 1
ATOM 657 O O . GLY A 1 82 ? -9.829 -2.986 15.024 1.00 87.00 82 GLY A O 1
ATOM 658 N N . ILE A 1 83 ? -9.569 -3.510 12.843 1.00 87.19 83 ILE A N 1
ATOM 659 C CA . ILE A 1 83 ? -10.982 -3.793 12.576 1.00 87.19 83 ILE A CA 1
ATOM 660 C C . ILE A 1 83 ? -11.453 -5.035 13.341 1.00 87.19 83 ILE A C 1
ATOM 662 O O . ILE A 1 83 ? -12.523 -5.012 13.946 1.00 87.19 83 ILE A O 1
ATOM 666 N N . SER A 1 84 ? -10.673 -6.120 13.325 1.00 87.38 84 SER A N 1
ATOM 667 C CA . SER A 1 84 ? -11.081 -7.408 13.909 1.00 87.38 84 SER A CA 1
ATOM 668 C C . SER A 1 84 ? -11.094 -7.386 15.435 1.00 87.38 84 SER A C 1
ATOM 670 O O . SER A 1 84 ? -11.979 -7.965 16.054 1.00 87.38 84 SER A O 1
ATOM 672 N N . THR A 1 85 ? -10.143 -6.683 16.052 1.00 88.06 85 THR A N 1
ATOM 673 C CA . THR A 1 85 ? -10.053 -6.551 17.517 1.00 88.06 85 THR A CA 1
ATOM 674 C C . THR A 1 85 ? -10.843 -5.366 18.064 1.00 88.06 85 THR A C 1
ATOM 676 O O . THR A 1 85 ? -10.892 -5.166 19.277 1.00 88.06 85 THR A O 1
ATOM 679 N N . ASN A 1 86 ? -11.447 -4.567 17.183 1.00 84.62 86 ASN A N 1
ATOM 680 C CA . ASN A 1 86 ? -12.098 -3.306 17.506 1.00 84.62 86 ASN A CA 1
ATOM 681 C C . ASN A 1 86 ? -11.192 -2.356 18.333 1.00 84.62 86 ASN A C 1
ATOM 683 O O . ASN A 1 86 ? -11.623 -1.708 19.289 1.00 84.62 86 ASN A O 1
ATOM 687 N N . ARG A 1 87 ? -9.892 -2.300 18.001 1.00 84.31 87 ARG A N 1
ATOM 688 C CA . ARG A 1 87 ? -8.880 -1.499 18.714 1.00 84.31 87 ARG A CA 1
ATOM 689 C C . ARG A 1 87 ? -8.326 -0.395 17.814 1.00 84.31 87 ARG A C 1
ATOM 691 O O . ARG A 1 87 ? -7.446 -0.638 16.993 1.00 84.31 87 ARG A O 1
ATOM 698 N N . ALA A 1 88 ? -8.744 0.842 18.084 1.00 82.12 88 ALA A N 1
ATOM 699 C CA . ALA A 1 88 ? -8.322 2.045 17.357 1.00 82.12 88 ALA A CA 1
ATOM 700 C C . ALA A 1 88 ? -6.790 2.233 17.263 1.00 82.12 88 ALA A C 1
ATOM 702 O O . ALA A 1 88 ? -6.288 2.755 16.275 1.00 82.12 88 ALA A O 1
ATOM 703 N N . LYS A 1 89 ? -6.024 1.749 18.256 1.00 86.00 89 LYS A N 1
ATOM 704 C CA . LYS A 1 89 ? -4.551 1.864 18.291 1.00 86.00 89 LYS A CA 1
ATOM 705 C C . LYS A 1 89 ? -3.851 1.263 17.064 1.00 86.00 89 LYS A C 1
ATOM 707 O O . LYS A 1 89 ? -2.782 1.739 16.708 1.00 86.00 89 LYS A O 1
ATOM 712 N N . PHE A 1 90 ? -4.436 0.248 16.424 1.00 88.06 90 PHE A N 1
ATOM 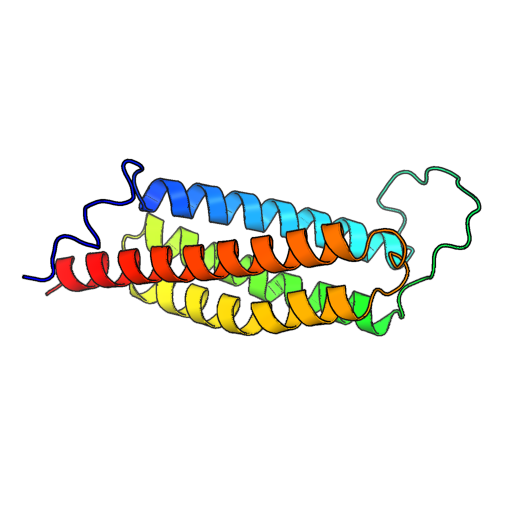713 C CA . PHE A 1 90 ? -3.852 -0.374 15.231 1.00 88.06 90 PHE A CA 1
ATOM 714 C C . PHE A 1 90 ? -4.193 0.364 13.931 1.00 88.06 90 PHE A C 1
ATOM 716 O O . PHE A 1 90 ? -3.563 0.112 12.915 1.00 88.06 90 PHE A O 1
ATOM 723 N N . LEU A 1 91 ? -5.132 1.315 13.943 1.00 85.69 91 LEU A N 1
ATOM 724 C CA . LEU A 1 91 ? -5.440 2.115 12.754 1.00 85.69 91 LEU A CA 1
ATOM 725 C C . LEU A 1 91 ? -4.407 3.228 12.518 1.00 85.69 91 LEU A C 1
ATOM 727 O O . LEU A 1 91 ? -4.184 3.616 11.377 1.00 85.69 91 LEU A O 1
ATOM 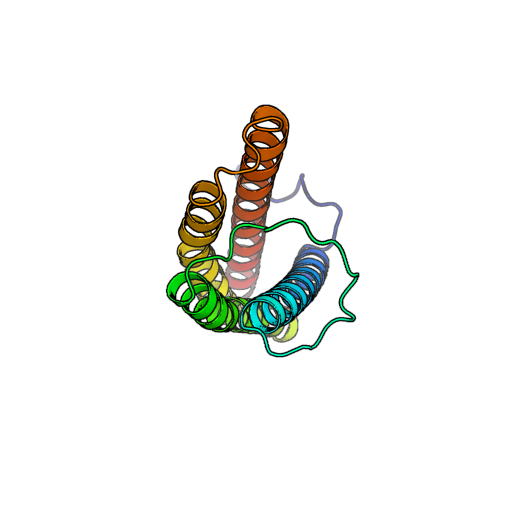731 N N . ILE A 1 92 ? -3.730 3.702 13.572 1.00 85.94 92 ILE A N 1
ATOM 732 C CA . ILE A 1 92 ? -2.705 4.754 13.458 1.00 85.94 92 ILE A CA 1
ATOM 733 C C . ILE A 1 92 ? -1.498 4.285 12.625 1.00 85.94 92 ILE A C 1
ATOM 735 O O . ILE A 1 92 ? -1.161 4.981 11.669 1.00 85.94 92 ILE A O 1
ATOM 739 N N . PRO A 1 93 ? -0.865 3.122 12.904 1.00 87.75 93 PRO A N 1
ATOM 740 C CA . PRO A 1 93 ? 0.230 2.623 12.074 1.00 87.75 93 PRO A CA 1
ATOM 741 C C . PRO A 1 93 ? -0.152 2.456 10.603 1.00 87.75 93 PRO A C 1
ATOM 743 O O . PRO A 1 93 ? 0.661 2.756 9.736 1.00 87.75 93 PRO A O 1
ATOM 746 N N . PHE A 1 94 ? -1.388 2.030 10.315 1.00 88.50 94 PHE A N 1
ATOM 747 C CA . PHE A 1 94 ? -1.884 1.947 8.942 1.00 88.50 94 PHE A CA 1
ATOM 748 C C . PHE A 1 94 ? -1.880 3.323 8.260 1.00 88.50 94 PHE A C 1
ATOM 750 O O . PHE A 1 94 ? -1.282 3.468 7.198 1.00 88.50 94 PHE A O 1
ATOM 757 N N . ILE A 1 95 ? -2.485 4.337 8.892 1.00 84.56 95 ILE A N 1
ATOM 758 C CA . ILE A 1 95 ? -2.561 5.698 8.336 1.00 84.56 95 ILE A CA 1
ATOM 759 C C . ILE A 1 95 ? -1.157 6.263 8.093 1.00 84.56 95 ILE A C 1
ATOM 761 O O . ILE A 1 95 ? -0.891 6.820 7.029 1.00 84.56 95 ILE A O 1
ATOM 765 N N . VAL A 1 96 ? -0.249 6.097 9.059 1.00 87.44 96 VAL A N 1
ATOM 766 C CA . VAL A 1 96 ? 1.129 6.597 8.957 1.00 87.44 96 VAL A CA 1
ATOM 767 C C . VAL A 1 96 ? 1.877 5.917 7.812 1.00 87.44 96 VAL A C 1
ATOM 769 O O . VAL A 1 96 ? 2.461 6.610 6.983 1.00 87.44 96 VAL A O 1
ATOM 772 N N . LEU A 1 97 ? 1.832 4.584 7.728 1.00 88.38 97 LEU A N 1
ATOM 773 C CA . LEU A 1 97 ? 2.529 3.838 6.677 1.00 88.38 97 LEU A CA 1
ATOM 774 C C . LEU A 1 97 ? 1.998 4.189 5.286 1.00 88.38 97 LEU A C 1
ATOM 776 O O . LEU A 1 97 ? 2.789 4.471 4.397 1.00 88.38 97 LEU A O 1
ATOM 780 N N . GLN A 1 98 ? 0.679 4.257 5.112 1.00 84.31 98 GLN A N 1
ATOM 781 C CA . GLN A 1 98 ? 0.076 4.623 3.827 1.00 84.31 98 GLN A CA 1
ATOM 782 C C . GLN A 1 98 ? 0.405 6.060 3.409 1.00 84.31 98 GLN A C 1
ATOM 784 O O . GLN A 1 98 ? 0.656 6.325 2.239 1.00 84.31 98 GLN A O 1
ATOM 789 N N . THR A 1 99 ? 0.494 6.986 4.367 1.00 82.56 99 THR A N 1
ATOM 790 C CA . THR A 1 99 ? 0.906 8.371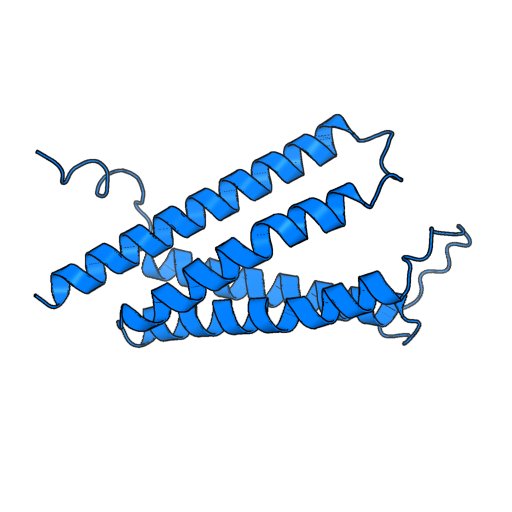 4.083 1.00 82.56 99 THR A CA 1
ATOM 791 C C . 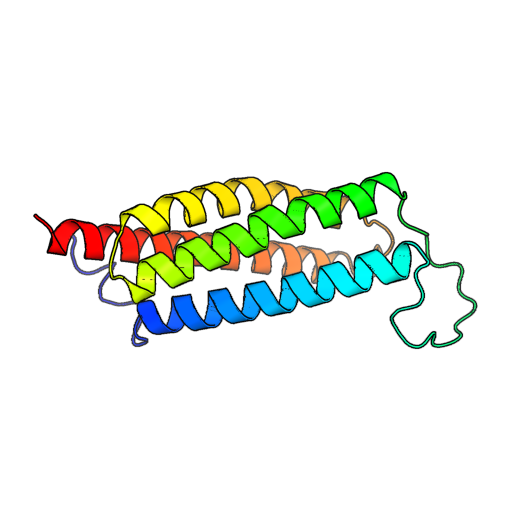THR A 1 99 ? 2.366 8.453 3.623 1.00 82.56 99 THR A C 1
ATOM 793 O O . THR A 1 99 ? 2.700 9.306 2.808 1.00 82.56 99 THR A O 1
ATOM 796 N N . ILE A 1 100 ? 3.240 7.576 4.131 1.00 85.56 100 ILE A N 1
ATOM 797 C CA . ILE A 1 100 ? 4.658 7.506 3.736 1.00 85.56 100 ILE A CA 1
ATOM 798 C C . ILE A 1 100 ? 4.836 6.804 2.385 1.00 85.56 100 ILE A C 1
ATOM 800 O O . ILE A 1 100 ? 5.743 7.162 1.640 1.00 85.56 100 ILE A O 1
ATOM 804 N N . LEU A 1 101 ? 3.995 5.816 2.072 1.00 84.38 101 LEU A N 1
ATOM 805 C CA . LEU A 1 101 ? 4.052 5.073 0.810 1.00 84.38 101 LEU A CA 1
ATOM 806 C C . LEU A 1 101 ? 3.486 5.875 -0.369 1.00 84.38 101 LEU A C 1
ATOM 808 O O . LEU A 1 101 ? 4.024 5.794 -1.466 1.00 84.38 101 LEU A O 1
ATOM 812 N N . LEU A 1 102 ? 2.488 6.733 -0.138 1.00 81.19 102 LEU A N 1
ATOM 813 C CA . LEU A 1 102 ? 1.838 7.507 -1.202 1.00 81.19 102 LEU A CA 1
ATOM 814 C C . LEU A 1 102 ? 2.817 8.310 -2.097 1.00 81.19 102 LEU A C 1
ATOM 816 O O . LEU A 1 102 ? 2.700 8.225 -3.319 1.00 81.19 102 LEU A O 1
ATOM 820 N N . PRO A 1 103 ? 3.795 9.078 -1.568 1.00 79.94 103 PRO A N 1
ATOM 821 C CA . PRO A 1 103 ? 4.758 9.789 -2.408 1.00 79.94 103 PRO A CA 1
ATOM 822 C C . PRO A 1 103 ? 5.653 8.852 -3.220 1.00 79.94 103 PRO A C 1
ATOM 824 O O . PRO A 1 103 ? 6.107 9.239 -4.297 1.00 79.94 103 PRO A O 1
ATOM 827 N N . TYR A 1 104 ? 5.926 7.648 -2.711 1.00 78.31 104 TYR A N 1
ATOM 828 C CA . TYR A 1 104 ? 6.716 6.662 -3.434 1.00 78.31 104 TYR A CA 1
ATOM 829 C C . TYR A 1 104 ? 5.966 6.151 -4.658 1.00 78.31 104 TYR A C 1
ATOM 831 O O . TYR A 1 104 ? 6.524 6.236 -5.748 1.00 78.31 104 TYR A O 1
ATOM 839 N N . ASP A 1 105 ? 4.714 5.722 -4.495 1.00 74.25 105 ASP A N 1
ATOM 840 C CA . ASP A 1 105 ? 3.893 5.215 -5.602 1.00 74.25 105 ASP A CA 1
ATOM 841 C C . ASP A 1 105 ? 3.799 6.260 -6.725 1.00 74.25 105 ASP A C 1
ATOM 843 O O . ASP A 1 105 ? 4.009 5.962 -7.898 1.00 74.25 105 ASP A O 1
ATOM 847 N N . ILE A 1 106 ? 3.610 7.531 -6.350 1.00 73.44 106 ILE A N 1
ATOM 848 C CA . ILE A 1 106 ? 3.603 8.660 -7.291 1.00 73.44 106 ILE A CA 1
ATOM 849 C C . ILE A 1 106 ? 4.959 8.810 -8.000 1.00 73.44 106 ILE A C 1
ATOM 851 O O . ILE A 1 106 ? 5.007 9.059 -9.203 1.00 73.44 106 ILE A O 1
ATOM 855 N N . THR A 1 107 ? 6.069 8.694 -7.266 1.00 74.06 107 THR A N 1
ATOM 856 C CA . THR A 1 107 ? 7.421 8.900 -7.807 1.00 74.06 107 THR A CA 1
ATOM 857 C C . THR A 1 107 ? 7.854 7.753 -8.717 1.00 74.06 107 THR A C 1
ATOM 859 O O . THR A 1 107 ? 8.451 8.010 -9.759 1.00 74.06 107 THR A O 1
ATOM 862 N N . PHE A 1 108 ? 7.553 6.505 -8.350 1.00 71.44 108 PHE A N 1
ATOM 863 C CA . PHE A 1 108 ? 7.865 5.318 -9.147 1.00 71.44 108 PHE A CA 1
ATOM 864 C C . PHE A 1 108 ? 7.201 5.401 -10.523 1.00 71.44 108 PHE A C 1
ATOM 866 O O . PHE A 1 108 ? 7.868 5.262 -11.545 1.00 71.44 108 PHE A O 1
ATOM 873 N N . GLU A 1 109 ? 5.919 5.757 -10.544 1.00 67.88 109 GLU A N 1
ATOM 874 C CA . GLU A 1 109 ? 5.144 5.883 -11.776 1.00 67.88 109 GLU A CA 1
ATOM 875 C C . GLU A 1 109 ? 5.524 7.125 -12.607 1.00 67.88 109 GLU A C 1
ATOM 877 O O . GLU A 1 109 ? 5.439 7.110 -13.832 1.00 67.88 109 GLU A O 1
ATOM 882 N N . LEU A 1 110 ? 6.011 8.205 -11.978 1.00 67.88 110 LEU A N 1
ATOM 883 C CA . LEU A 1 110 ? 6.572 9.371 -12.684 1.00 67.88 110 LEU A CA 1
ATOM 884 C C . LEU A 1 110 ? 7.921 9.080 -13.360 1.00 67.88 110 LEU A C 1
ATOM 886 O O . LEU A 1 110 ? 8.253 9.717 -14.360 1.00 67.88 110 LEU A O 1
ATOM 890 N N . ILE A 1 111 ? 8.711 8.155 -12.807 1.00 68.12 111 ILE A N 1
ATOM 891 C CA . ILE A 1 111 ? 10.017 7.741 -13.345 1.00 68.12 111 ILE A CA 1
ATOM 892 C C . ILE A 1 111 ? 9.853 6.777 -14.532 1.00 68.12 111 ILE A C 1
ATOM 894 O O . ILE A 1 111 ? 10.855 6.445 -15.161 1.00 68.12 111 ILE A O 1
ATOM 898 N N . ASN A 1 112 ? 8.624 6.380 -14.891 1.00 60.75 112 ASN A N 1
ATOM 899 C CA . ASN A 1 112 ? 8.328 5.530 -16.043 1.00 60.75 112 ASN A CA 1
ATOM 900 C C . ASN A 1 112 ? 7.791 6.333 -17.256 1.00 60.75 112 ASN A C 1
ATOM 902 O O . ASN A 1 112 ? 6.581 6.443 -17.469 1.00 60.75 112 ASN A O 1
ATOM 906 N N . PRO A 1 113 ? 8.683 6.937 -18.057 1.00 52.50 113 PRO A N 1
ATOM 907 C CA . PRO A 1 113 ? 8.329 7.828 -19.150 1.00 52.50 113 PRO A CA 1
ATOM 908 C C . PRO A 1 113 ? 7.747 7.146 -20.397 1.00 52.50 113 PRO A C 1
ATOM 910 O O . PRO A 1 113 ? 7.091 7.815 -21.189 1.00 52.50 113 PRO A O 1
ATOM 913 N N . ASP A 1 114 ? 7.932 5.841 -20.606 1.00 52.59 114 ASP A N 1
ATOM 914 C CA . ASP A 1 114 ? 7.734 5.235 -21.937 1.00 52.59 114 ASP A CA 1
ATOM 915 C C . ASP A 1 114 ? 6.260 5.116 -22.393 1.00 52.59 114 ASP A C 1
ATOM 917 O O . ASP A 1 114 ? 5.977 4.727 -23.524 1.00 52.59 114 ASP A O 1
ATOM 921 N N . ASN A 1 115 ? 5.304 5.592 -21.587 1.00 50.47 115 ASN A N 1
ATOM 922 C CA . ASN A 1 115 ? 3.899 5.786 -21.966 1.00 50.47 115 ASN A CA 1
ATOM 923 C C . ASN A 1 115 ? 3.573 7.210 -22.470 1.00 50.47 115 ASN A C 1
ATOM 925 O O . ASN A 1 115 ? 2.442 7.690 -22.339 1.00 50.47 115 ASN A O 1
ATOM 929 N N . TYR A 1 116 ? 4.528 7.897 -23.106 1.00 49.97 116 TYR A N 1
ATOM 930 C CA . TYR A 1 116 ? 4.351 9.272 -23.595 1.00 49.97 116 TYR A CA 1
ATOM 931 C C . TYR A 1 116 ? 3.273 9.470 -24.693 1.00 49.97 116 TYR A C 1
ATOM 933 O O . TYR A 1 116 ? 2.924 10.604 -25.019 1.00 49.97 116 TYR A O 1
ATOM 941 N N . GLY A 1 117 ? 2.663 8.408 -25.230 1.00 50.62 117 GLY A N 1
ATOM 942 C CA . GLY A 1 117 ? 1.461 8.504 -26.079 1.00 50.62 117 GLY A C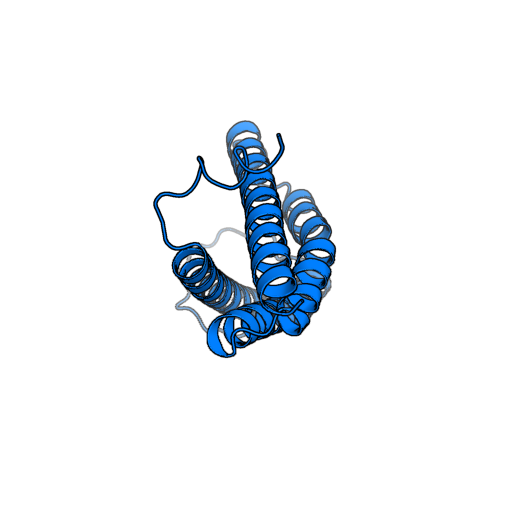A 1
ATOM 943 C C . GLY A 1 117 ? 0.128 8.508 -25.308 1.00 50.62 117 GLY A C 1
ATOM 944 O O . GLY A 1 117 ? -0.878 8.998 -25.814 1.00 50.62 117 GLY A O 1
ATOM 945 N N . ILE A 1 118 ? 0.121 7.999 -24.067 1.00 52.84 118 ILE A N 1
ATOM 946 C CA . ILE A 1 118 ? -1.052 7.761 -23.192 1.00 52.84 118 ILE A CA 1
ATOM 947 C C . ILE A 1 118 ? -1.038 8.744 -21.996 1.00 52.84 118 ILE A C 1
ATOM 949 O O . ILE A 1 118 ? -1.717 8.559 -20.988 1.00 52.84 118 ILE A O 1
ATOM 953 N N . ILE A 1 119 ? -0.287 9.844 -22.112 1.00 56.88 119 ILE A N 1
ATOM 954 C CA . ILE A 1 119 ? -0.004 10.801 -21.027 1.00 56.88 119 ILE A CA 1
ATOM 955 C C . ILE A 1 119 ? -1.273 11.271 -20.312 1.00 56.88 119 ILE A C 1
ATOM 957 O O . ILE A 1 119 ? -1.279 11.332 -19.087 1.00 56.88 119 ILE A O 1
ATOM 961 N N . SER A 1 120 ? -2.365 11.571 -21.027 1.00 58.44 120 SER A N 1
ATOM 962 C CA . SER A 1 120 ? -3.564 12.114 -20.373 1.00 58.44 120 SER A CA 1
ATOM 963 C C . SER A 1 120 ? -4.350 11.066 -19.589 1.00 58.44 120 SER A C 1
ATOM 965 O O . SER A 1 120 ? -4.850 11.376 -18.512 1.00 58.44 120 SER A O 1
ATOM 967 N N . LEU A 1 121 ? -4.475 9.839 -20.108 1.00 58.38 121 LEU A N 1
ATOM 968 C CA . LEU A 1 121 ? -5.213 8.771 -19.433 1.00 58.38 121 LEU A CA 1
ATOM 969 C C . LEU A 1 121 ? -4.412 8.250 -18.241 1.00 58.38 121 LEU A C 1
ATOM 971 O O . LEU A 1 121 ? -4.981 8.040 -17.177 1.00 58.38 121 LEU A O 1
ATOM 975 N N . PHE A 1 122 ? -3.098 8.107 -18.399 1.00 62.41 122 PHE A N 1
ATOM 976 C CA . PHE A 1 122 ? -2.223 7.631 -17.337 1.00 62.41 122 PHE A CA 1
ATOM 977 C C . PHE A 1 122 ? -2.128 8.632 -16.176 1.00 62.41 122 PHE A C 1
ATOM 979 O O . PHE A 1 122 ? -2.372 8.259 -15.031 1.00 62.41 122 PHE A O 1
ATOM 986 N N . LEU A 1 123 ? -1.908 9.925 -16.458 1.00 66.31 123 LEU A N 1
ATOM 987 C CA . LEU A 1 123 ? -1.978 10.976 -15.431 1.00 66.31 123 LEU A CA 1
ATOM 988 C C . LEU A 1 123 ? -3.357 11.046 -14.774 1.00 66.31 123 LEU A C 1
ATOM 990 O O . LEU A 1 123 ? -3.444 11.222 -13.562 1.00 66.31 123 LEU A O 1
ATOM 994 N N . PHE A 1 124 ? -4.437 10.897 -15.547 1.00 66.50 124 PHE A N 1
ATOM 995 C CA . PHE A 1 124 ? -5.790 10.888 -14.997 1.00 66.50 124 PHE A CA 1
ATOM 996 C C . PHE A 1 124 ? -6.012 9.705 -14.049 1.00 66.50 124 PHE A C 1
ATOM 998 O O . PHE A 1 124 ? -6.526 9.906 -12.952 1.00 66.50 124 PHE A O 1
ATOM 1005 N N . LEU A 1 125 ? -5.587 8.496 -14.427 1.00 66.25 125 LEU A N 1
ATOM 1006 C CA . LEU A 1 125 ? -5.674 7.299 -13.588 1.00 66.25 125 LEU A CA 1
ATOM 1007 C C . LEU A 1 125 ? -4.828 7.431 -12.317 1.00 66.25 125 LEU A C 1
ATOM 1009 O O . LEU A 1 125 ? -5.320 7.113 -11.238 1.00 66.25 125 LEU A O 1
ATOM 1013 N N . MET A 1 126 ? -3.615 7.974 -12.421 1.00 69.56 126 MET A N 1
ATOM 1014 C CA . MET A 1 126 ? -2.743 8.286 -11.284 1.00 69.56 126 MET A CA 1
ATOM 1015 C C . MET A 1 126 ? -3.384 9.283 -10.317 1.00 69.56 126 MET A C 1
ATOM 1017 O O . MET A 1 126 ? -3.446 9.046 -9.113 1.00 69.56 126 MET A O 1
ATOM 1021 N N . ILE A 1 127 ? -3.930 10.384 -10.835 1.00 72.94 127 ILE A N 1
ATOM 1022 C CA . ILE A 1 127 ? -4.637 11.381 -10.026 1.00 72.94 127 ILE A CA 1
ATOM 1023 C C . ILE A 1 127 ? -5.859 10.747 -9.343 1.00 72.94 127 ILE A C 1
ATOM 1025 O O . ILE A 1 127 ? -6.079 10.953 -8.149 1.00 72.94 127 ILE A O 1
ATOM 1029 N N . LEU A 1 128 ? -6.636 9.945 -10.075 1.00 73.50 128 LEU A N 1
ATOM 1030 C CA . LEU A 1 128 ? -7.821 9.260 -9.559 1.00 73.50 128 LEU A CA 1
ATOM 1031 C C . LEU A 1 128 ? -7.450 8.241 -8.471 1.00 73.50 128 LEU A C 1
ATOM 1033 O O . LEU A 1 128 ? -8.129 8.171 -7.446 1.00 73.50 128 LEU A O 1
ATOM 1037 N N . PHE A 1 129 ? -6.338 7.526 -8.642 1.00 71.56 129 PHE A N 1
ATOM 1038 C CA . PHE A 1 129 ? -5.772 6.629 -7.639 1.00 71.56 129 PHE A CA 1
ATOM 1039 C C . PHE A 1 129 ? -5.370 7.383 -6.367 1.00 71.56 129 PHE A C 1
ATOM 1041 O O . PHE A 1 129 ? -5.804 7.011 -5.278 1.00 71.56 129 PHE A O 1
ATOM 1048 N N . VAL A 1 130 ? -4.641 8.497 -6.487 1.00 76.25 130 VAL A N 1
ATOM 1049 C CA . VAL A 1 130 ? -4.261 9.336 -5.337 1.00 76.25 130 VAL A CA 1
ATOM 1050 C C . VAL A 1 130 ? -5.495 9.831 -4.582 1.00 76.25 130 VAL A C 1
ATOM 1052 O O . VAL A 1 130 ? -5.551 9.724 -3.356 1.00 76.25 130 VAL A O 1
ATOM 1055 N N . PHE A 1 131 ? -6.520 10.319 -5.289 1.00 76.62 131 PHE A N 1
ATOM 1056 C CA . PHE A 1 131 ? -7.774 10.732 -4.655 1.00 76.62 131 PHE A CA 1
ATOM 1057 C C . PHE A 1 131 ? -8.469 9.580 -3.927 1.00 76.62 131 PHE A C 1
ATOM 1059 O O . PHE A 1 131 ? -9.008 9.786 -2.838 1.00 76.62 131 PHE A O 1
ATOM 1066 N N . LEU A 1 132 ? -8.433 8.371 -4.488 1.00 76.94 132 LEU A N 1
ATOM 1067 C CA . LEU A 1 132 ? -9.013 7.179 -3.878 1.00 76.94 132 LEU A CA 1
ATOM 1068 C C . LEU A 1 132 ? -8.257 6.772 -2.604 1.00 76.94 132 LEU A C 1
ATOM 1070 O O . LEU A 1 132 ? -8.893 6.482 -1.589 1.00 76.94 132 LEU A O 1
ATOM 1074 N N . VAL A 1 133 ? -6.922 6.822 -2.611 1.00 77.00 133 VAL A N 1
ATOM 1075 C CA . VAL A 1 133 ? -6.099 6.542 -1.423 1.00 77.00 133 VAL A CA 1
ATOM 1076 C C . VAL A 1 133 ? -6.337 7.589 -0.334 1.00 77.00 133 VAL A C 1
ATOM 1078 O O . VAL A 1 133 ? -6.563 7.231 0.822 1.00 77.00 133 VAL A O 1
ATOM 1081 N N . VAL A 1 134 ? -6.372 8.8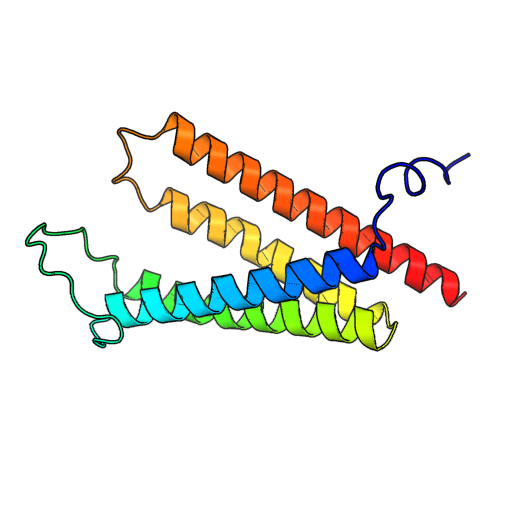78 -0.683 1.00 78.00 134 VAL A N 1
ATOM 1082 C CA . VAL A 1 134 ? -6.676 9.961 0.270 1.00 78.00 134 VAL A CA 1
ATOM 1083 C C . VAL A 1 134 ? -8.075 9.791 0.860 1.00 78.00 134 VAL A C 1
ATOM 1085 O O . VAL A 1 134 ? -8.245 9.870 2.078 1.00 78.00 134 VAL A O 1
ATOM 1088 N N . TYR A 1 135 ? -9.073 9.502 0.024 1.00 76.38 135 TYR A N 1
ATOM 1089 C CA . TYR A 1 135 ? -10.424 9.192 0.483 1.00 76.38 135 TYR A CA 1
ATOM 1090 C C . TYR A 1 135 ? -10.419 8.012 1.463 1.00 76.38 135 TYR A C 1
ATOM 1092 O O . TYR A 1 135 ? -11.050 8.078 2.519 1.00 76.38 135 TYR A O 1
ATOM 1100 N N . PHE A 1 136 ? -9.643 6.966 1.178 1.00 76.69 136 PHE A N 1
ATOM 1101 C CA . PHE A 1 136 ? -9.546 5.811 2.059 1.00 76.69 136 PHE A CA 1
ATOM 1102 C C . PHE A 1 136 ? -8.886 6.135 3.403 1.00 76.69 136 PHE A C 1
ATOM 1104 O O . PHE A 1 136 ? -9.382 5.706 4.447 1.00 76.69 136 PHE A O 1
ATOM 1111 N N . ILE A 1 137 ? -7.830 6.950 3.409 1.00 79.62 137 ILE A N 1
ATOM 1112 C CA . ILE A 1 137 ? -7.206 7.450 4.640 1.00 79.62 137 ILE A CA 1
ATOM 1113 C C . ILE A 1 137 ? -8.235 8.213 5.483 1.00 79.62 137 ILE A C 1
ATOM 1115 O O . ILE A 1 137 ? -8.325 7.985 6.691 1.00 79.62 137 ILE A O 1
ATOM 1119 N N . ILE A 1 138 ? -9.066 9.052 4.858 1.00 80.81 138 ILE A N 1
ATOM 1120 C CA . ILE A 1 138 ? -10.148 9.776 5.541 1.00 80.81 138 ILE A CA 1
ATOM 1121 C C . ILE A 1 138 ? -11.186 8.801 6.111 1.00 80.81 138 ILE A C 1
ATOM 1123 O O . ILE A 1 138 ? -11.614 8.968 7.257 1.00 80.81 138 ILE A O 1
ATOM 1127 N N . CYS A 1 139 ? -11.576 7.757 5.373 1.00 79.06 139 CYS A N 1
ATOM 1128 C CA . CYS A 1 139 ? -12.496 6.733 5.872 1.00 79.06 139 CYS A CA 1
ATOM 1129 C C . CYS A 1 139 ? -11.922 5.991 7.086 1.00 79.06 139 CYS A C 1
ATOM 1131 O O . CYS A 1 139 ? -12.611 5.832 8.095 1.00 79.06 139 CYS A O 1
ATOM 1133 N N . VAL A 1 140 ? -10.657 5.576 7.034 1.00 80.06 140 VAL A N 1
ATOM 1134 C CA . VAL A 1 140 ? -10.010 4.871 8.149 1.00 80.06 140 VAL A CA 1
ATOM 1135 C C . VAL A 1 140 ? -9.806 5.795 9.351 1.00 80.06 140 VAL A C 1
ATOM 1137 O O . VAL A 1 140 ? -10.012 5.372 10.489 1.00 80.06 140 VAL A O 1
ATOM 1140 N N . TYR A 1 141 ? -9.486 7.069 9.127 1.00 82.56 141 TYR A N 1
ATOM 1141 C CA . TYR A 1 141 ? -9.438 8.073 10.188 1.00 82.56 141 TYR A CA 1
ATOM 1142 C C . TYR A 1 141 ? -10.812 8.292 10.836 1.00 82.56 141 TYR A C 1
ATOM 1144 O O . TYR A 1 141 ? -10.933 8.345 12.061 1.00 82.56 141 TYR A O 1
ATOM 1152 N N . SER A 1 142 ? -11.871 8.337 10.028 1.00 78.25 142 SER A N 1
ATOM 1153 C CA . SER A 1 142 ? -13.246 8.436 10.525 1.00 78.25 142 SER A CA 1
ATOM 1154 C C . SER A 1 142 ? -13.615 7.218 11.378 1.00 78.25 142 SER A C 1
ATOM 1156 O O . SER A 1 142 ? -14.187 7.369 12.458 1.00 78.25 142 SER A O 1
ATOM 1158 N N . LEU A 1 143 ? -13.224 6.010 10.951 1.00 79.44 143 LEU A N 1
ATOM 1159 C CA . LEU A 1 143 ? -13.384 4.784 11.740 1.00 79.44 143 LEU A CA 1
ATOM 1160 C C . LEU A 1 143 ? -12.616 4.856 13.065 1.00 79.44 143 LEU A C 1
ATOM 1162 O O . LEU A 1 143 ? -13.151 4.479 14.107 1.00 79.44 143 LEU A O 1
ATOM 1166 N N . TYR A 1 144 ? -11.381 5.358 13.030 1.00 84.50 144 TYR A N 1
ATOM 1167 C CA . TYR A 1 144 ? -10.555 5.560 14.215 1.00 84.50 144 TYR A CA 1
ATOM 1168 C C . TYR A 1 144 ? -11.238 6.473 15.239 1.00 84.50 144 TYR A C 1
ATOM 1170 O O . TYR A 1 144 ? -11.319 6.105 16.412 1.00 84.50 144 TYR A O 1
ATOM 1178 N N . GLU A 1 145 ? -11.777 7.617 14.814 1.00 82.06 145 GLU A N 1
ATOM 1179 C CA . GLU A 1 145 ? -12.479 8.545 15.708 1.00 82.06 145 GLU A CA 1
ATOM 1180 C C . GLU A 1 145 ? -13.764 7.935 16.289 1.00 82.06 145 GLU A C 1
ATOM 1182 O O . GLU A 1 145 ? -14.015 8.079 17.487 1.00 82.06 145 GLU A O 1
ATOM 1187 N N . ILE A 1 146 ? -14.538 7.178 15.500 1.00 81.12 146 ILE A N 1
ATOM 1188 C CA . ILE A 1 146 ? -15.718 6.446 15.999 1.00 81.12 146 ILE A CA 1
ATOM 1189 C C . ILE A 1 146 ? -15.309 5.462 17.104 1.00 81.12 146 ILE A C 1
ATOM 1191 O O . ILE A 1 146 ? -15.836 5.513 18.214 1.00 81.12 146 ILE A O 1
ATOM 1195 N N . MET A 1 147 ? -14.313 4.613 16.841 1.00 80.31 147 MET A N 1
ATOM 1196 C CA . MET A 1 147 ? -13.843 3.604 17.800 1.00 80.31 147 MET A CA 1
ATOM 1197 C C . MET A 1 147 ? -13.182 4.217 19.041 1.00 80.31 147 MET A C 1
ATOM 1199 O O . MET A 1 147 ? -13.153 3.598 20.105 1.00 80.31 147 MET A O 1
ATOM 1203 N N . ARG A 1 148 ? -12.601 5.414 18.912 1.00 83.31 148 ARG A N 1
ATOM 1204 C CA . ARG A 1 148 ? -12.036 6.168 20.033 1.00 83.31 148 ARG A CA 1
ATOM 1205 C C . ARG A 1 148 ? -13.139 6.691 20.951 1.00 83.31 148 ARG A C 1
ATOM 1207 O O . ARG A 1 148 ? -12.996 6.558 22.163 1.00 83.31 148 ARG A O 1
ATOM 1214 N N . ARG A 1 149 ? -14.218 7.244 20.384 1.00 81.38 149 ARG A N 1
ATOM 1215 C CA . ARG A 1 149 ? -15.377 7.766 21.132 1.00 81.38 149 ARG A CA 1
ATOM 1216 C C . ARG A 1 149 ? -16.163 6.672 21.845 1.00 81.38 149 ARG A C 1
ATOM 1218 O O . ARG A 1 149 ? -16.599 6.894 22.960 1.00 81.38 149 ARG A O 1
ATOM 1225 N N . GLU A 1 150 ? -16.279 5.479 21.262 1.00 79.00 150 GLU A N 1
ATOM 1226 C CA . GLU A 1 150 ? -16.905 4.312 21.917 1.00 79.00 150 GLU A CA 1
ATOM 1227 C C . GLU A 1 150 ? -16.187 3.869 23.211 1.00 79.00 150 GLU A C 1
ATOM 1229 O O . GLU A 1 150 ? -16.694 3.022 23.944 1.00 79.00 150 GLU A O 1
ATOM 1234 N N . ARG A 1 151 ? -14.987 4.398 23.486 1.00 66.94 151 ARG A N 1
ATOM 1235 C CA . ARG A 1 151 ? -14.138 4.003 24.615 1.00 66.94 151 ARG A CA 1
ATOM 1236 C C . ARG A 1 151 ? -14.071 5.025 25.754 1.00 66.94 151 ARG A C 1
ATOM 1238 O O . ARG A 1 151 ? -13.480 4.696 26.782 1.00 66.94 151 ARG A O 1
ATOM 1245 N N . THR A 1 152 ? -14.584 6.236 25.540 1.00 57.53 152 THR A N 1
ATOM 1246 C CA . THR A 1 152 ? -14.665 7.339 26.517 1.00 57.53 152 THR A CA 1
ATOM 1247 C C . THR A 1 152 ? -16.086 7.482 27.016 1.00 57.53 152 THR A C 1
ATOM 1249 O O . THR A 1 152 ? -16.254 7.568 28.248 1.00 57.53 152 THR A O 1
#

Foldseek 3Di:
DPPPVLPPDDPDDLLVVLLVVLVVLLVVLVVLLQVLVVLVVPPPDPDPDDPDPDPRDDNVLSVVSNVLSVLSNVLSVLSNCCSVVLPLVSLVSNLVSLVVCLVVVVVSLVVPCPVVVCVVVSVVVNVVVSVVSVVNSVSSVSSSVVSVVVVD

Sequence (152 aa):
MDNLIVSSCCCFNLRQGCKIIAVVTILMTVFDILWSIDELGFEILPKFEDDNELTRYPKWLIYFNLILTVPSILSCGFLLIGISTNRAKFLIPFIVLQTILLPYDITFELINPDNYGIISLFLFLMILFVFLVVYFIICVYSLYEIMRRERT

Secondary structure (DSSP, 8-state):
--SSTTTSS-SS-HHHHHHHHHHHHHHHHHHHHHHHHHHTT---S----------PPPHHHHHHHHHHHHHHHHHHHHHHHHHHTT-GGGHHHHHHHHHHHHHHHHHHHHT-GGGTTSHHHHHHHHHHHHHHHH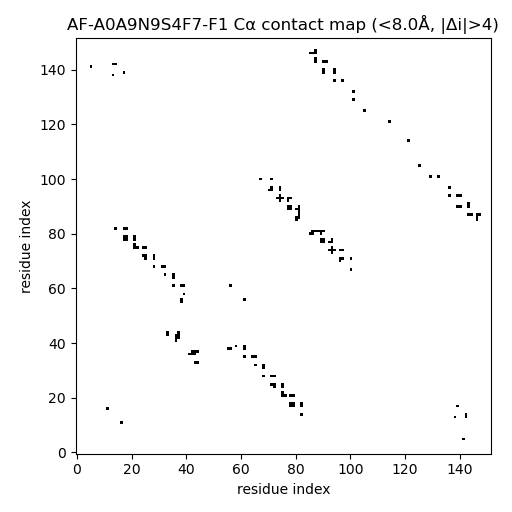HHHHHHHHHHHHHHHTT-

Organism: NCBI:txid315576